Protein AF-Q9NSM7-F1 (afdb_monomer_lite)

InterPro domains:
  IPR013040 Coatomer, gamma subunit, appendage, Ig-like subdomain [PF08752] (18-119)
  IPR013041 Clathrin adaptor, appendage, Ig-like subdomain superfamily [SSF49348] (7-122)
  IPR017106 Coatomer gamma subunit [PTHR10261] (6-122)
  IPR037067 Coatomer, gamma subunit, appendage domain superfamily [G3DSA:2.60.40.1480] (6-128)

Sequence (133 aa):
TLVATKPEKLAPSRQDIFQEQLAAIPEFLNIGPLFKSSEPVQLTEAETEYFVRCIKHMFTNHIVFQFDCTNTLNDQLLEKVTVQMEPSDSYEVLSCIPAPSLPYNQPGICYTLVRLPDDDPTAGTNPQKGGDT

pLDDT: mean 87.09, std 17.93, range [40.47, 98.81]

Radius of gyration: 19.67 Å; chains: 1; bounding box: 65×30×64 Å

Structure (mmCIF, N/CA/C/O backbone):
data_AF-Q9NSM7-F1
#
_entry.id   AF-Q9NSM7-F1
#
loop_
_atom_site.group_PDB
_atom_site.id
_atom_site.type_symbol
_atom_site.label_atom_id
_atom_site.label_alt_id
_atom_site.label_comp_id
_atom_site.label_asym_id
_atom_site.label_entity_id
_atom_site.label_seq_id
_atom_site.pdbx_PDB_ins_code
_atom_site.Cartn_x
_atom_site.Cartn_y
_atom_site.Cartn_z
_atom_site.occupancy
_atom_site.B_iso_or_equiv
_atom_site.auth_seq_id
_atom_site.auth_comp_id
_atom_site.auth_asym_id
_atom_site.auth_atom_id
_atom_site.pdbx_PDB_model_num
ATOM 1 N N . THR A 1 1 ? 48.730 -0.645 28.493 1.00 43.47 1 THR A N 1
ATOM 2 C CA . THR A 1 1 ? 47.368 -1.205 28.572 1.00 43.47 1 THR A CA 1
ATOM 3 C C . THR A 1 1 ? 46.686 -0.993 27.242 1.00 43.47 1 THR A C 1
ATOM 5 O O . THR A 1 1 ? 46.457 0.150 26.877 1.00 43.47 1 THR A O 1
ATOM 8 N N . LEU A 1 2 ? 46.465 -2.062 26.474 1.00 46.19 2 LEU A N 1
ATOM 9 C CA . LEU A 1 2 ? 45.729 -1.997 25.211 1.00 46.19 2 LEU A CA 1
ATOM 10 C C . LEU A 1 2 ? 44.238 -1.962 25.555 1.00 46.19 2 LEU A C 1
ATOM 12 O O . LEU A 1 2 ? 43.713 -2.920 26.118 1.00 46.19 2 LEU A O 1
ATOM 16 N N . VAL A 1 3 ? 43.580 -0.834 25.296 1.00 45.97 3 VAL A N 1
ATOM 17 C CA . VAL A 1 3 ? 42.130 -0.710 25.458 1.00 45.97 3 VAL A CA 1
ATOM 18 C C . VAL A 1 3 ? 41.493 -1.387 24.249 1.00 45.97 3 VAL A C 1
ATOM 20 O O . VAL A 1 3 ? 41.541 -0.860 23.143 1.00 45.97 3 VAL A O 1
ATOM 23 N N . ALA A 1 4 ? 40.945 -2.584 24.454 1.00 51.19 4 ALA A N 1
ATOM 24 C CA . ALA A 1 4 ? 40.106 -3.245 23.468 1.00 51.19 4 ALA A CA 1
ATOM 25 C C . ALA A 1 4 ? 38.784 -2.473 23.360 1.00 51.19 4 ALA A C 1
ATOM 27 O O . ALA A 1 4 ? 37.987 -2.454 24.301 1.00 51.19 4 ALA A O 1
ATOM 28 N N . THR A 1 5 ? 38.555 -1.818 22.226 1.00 50.66 5 THR A N 1
ATOM 29 C CA . THR A 1 5 ? 37.244 -1.277 21.874 1.00 50.66 5 THR A CA 1
ATOM 30 C C . THR A 1 5 ? 36.301 -2.451 21.605 1.00 50.66 5 THR A C 1
ATOM 32 O O . THR A 1 5 ? 36.546 -3.286 20.736 1.00 50.66 5 THR A O 1
ATOM 35 N N . LYS A 1 6 ? 35.231 -2.565 22.403 1.00 46.56 6 LYS A N 1
ATOM 36 C CA . LYS A 1 6 ? 34.126 -3.489 22.113 1.00 46.56 6 LYS A CA 1
ATOM 37 C C . LYS A 1 6 ? 33.526 -3.122 20.747 1.00 46.56 6 LYS A C 1
ATOM 39 O O . LYS A 1 6 ? 33.375 -1.930 20.486 1.00 46.56 6 LYS A O 1
ATOM 44 N N . PRO A 1 7 ? 33.145 -4.096 19.904 1.00 53.47 7 PRO A N 1
ATOM 45 C CA . PRO A 1 7 ? 32.430 -3.790 18.676 1.00 53.47 7 PRO A CA 1
ATOM 46 C C . PRO A 1 7 ? 31.039 -3.253 19.037 1.00 53.47 7 PRO A C 1
ATOM 48 O O . PRO A 1 7 ? 30.207 -3.980 19.581 1.00 53.47 7 PRO A O 1
ATOM 51 N N . GLU A 1 8 ? 30.802 -1.965 18.784 1.00 58.88 8 GLU A N 1
ATOM 52 C CA . GLU A 1 8 ? 29.461 -1.384 18.815 1.00 58.88 8 GLU A CA 1
ATOM 53 C C . GLU A 1 8 ? 28.632 -2.027 17.702 1.00 58.88 8 GLU A C 1
ATOM 55 O O . GLU A 1 8 ? 28.973 -1.960 16.521 1.00 58.88 8 GLU A O 1
ATOM 60 N N . LYS A 1 9 ? 27.541 -2.693 18.085 1.00 61.31 9 LYS A N 1
ATOM 61 C CA . LYS A 1 9 ? 26.563 -3.228 17.140 1.00 61.31 9 LYS A CA 1
ATOM 62 C C . LYS A 1 9 ? 25.844 -2.036 16.504 1.00 61.31 9 LYS A C 1
ATOM 64 O O . LYS A 1 9 ? 24.969 -1.450 17.137 1.00 61.31 9 LYS A O 1
ATOM 69 N N . LEU A 1 10 ? 26.250 -1.656 15.293 1.00 80.31 10 LEU A N 1
ATOM 70 C CA . LEU A 1 10 ? 25.596 -0.599 14.520 1.00 80.31 10 LEU A CA 1
ATOM 71 C C . LEU A 1 10 ? 24.106 -0.938 14.367 1.00 80.31 10 LEU A C 1
ATOM 73 O O . LEU A 1 10 ? 23.754 -2.064 14.007 1.00 80.31 10 LEU A O 1
ATOM 77 N N . ALA A 1 11 ? 23.237 0.018 14.696 1.00 85.94 11 ALA A N 1
ATOM 78 C CA . ALA A 1 11 ? 21.802 -0.131 14.489 1.00 85.94 11 ALA A CA 1
ATOM 79 C C . ALA A 1 11 ? 21.507 -0.252 12.980 1.00 85.94 11 ALA A C 1
ATOM 81 O O . ALA A 1 11 ? 22.170 0.427 12.190 1.00 85.94 11 ALA A O 1
ATOM 82 N N . PRO A 1 12 ? 20.544 -1.100 12.571 1.00 88.88 12 PRO A N 1
ATOM 83 C CA . PRO A 1 12 ? 20.206 -1.268 11.162 1.00 88.88 12 PRO A CA 1
ATOM 84 C C . PRO A 1 12 ? 19.676 0.044 10.581 1.00 88.88 12 PRO A C 1
ATOM 86 O O . PRO A 1 12 ? 18.955 0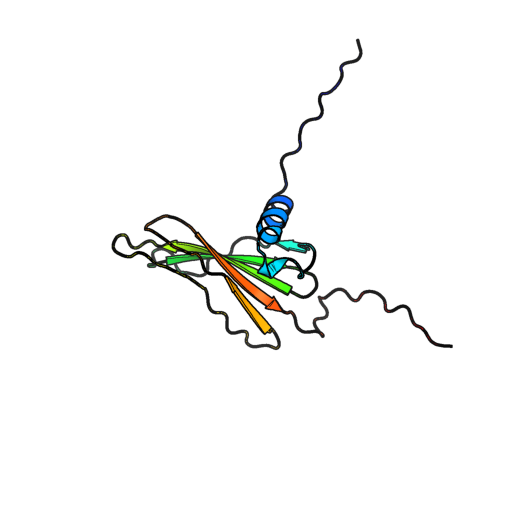.792 11.250 1.00 88.88 12 PRO A O 1
ATOM 89 N N . SER A 1 13 ? 20.031 0.331 9.330 1.00 94.56 13 SER A N 1
ATOM 90 C CA . SER A 1 13 ? 19.484 1.489 8.631 1.00 94.56 13 SER A CA 1
ATOM 91 C C . SER A 1 13 ? 18.004 1.270 8.306 1.00 94.56 13 SER A C 1
ATOM 93 O O . SER A 1 13 ? 17.504 0.145 8.272 1.00 94.56 13 SER A O 1
ATOM 95 N N . ARG A 1 14 ? 17.285 2.353 7.989 1.00 94.56 14 ARG A N 1
ATOM 96 C CA . ARG A 1 14 ? 15.896 2.263 7.507 1.00 94.56 14 ARG A CA 1
ATOM 97 C C . ARG A 1 14 ? 15.769 1.366 6.267 1.00 94.56 14 ARG A C 1
ATOM 99 O O . ARG A 1 14 ? 14.760 0.687 6.112 1.00 94.56 14 ARG A O 1
ATOM 106 N N . GLN A 1 15 ? 16.777 1.366 5.396 1.00 94.44 15 GLN A N 1
ATOM 107 C CA . GLN A 1 15 ? 16.781 0.534 4.196 1.00 94.44 15 GLN A CA 1
ATOM 108 C C . GLN A 1 15 ? 16.962 -0.950 4.532 1.00 94.44 15 GLN A C 1
ATOM 110 O O . GLN A 1 15 ? 16.257 -1.771 3.952 1.00 94.44 15 GLN A O 1
ATOM 115 N N . ASP A 1 16 ? 17.812 -1.283 5.509 1.00 95.44 16 ASP A N 1
ATOM 116 C CA . ASP A 1 16 ? 17.990 -2.667 5.978 1.00 95.44 16 ASP A CA 1
ATOM 117 C C . ASP A 1 16 ? 16.694 -3.214 6.586 1.00 95.44 16 ASP A C 1
ATOM 119 O O . ASP A 1 16 ? 16.285 -4.330 6.277 1.00 95.44 16 ASP A O 1
ATOM 123 N N . ILE A 1 17 ? 16.003 -2.392 7.386 1.00 97.06 17 ILE A N 1
ATOM 124 C CA . ILE A 1 17 ? 14.716 -2.754 7.997 1.00 97.06 17 ILE A CA 1
ATOM 125 C C . ILE A 1 17 ? 13.670 -3.060 6.917 1.00 97.06 17 ILE A C 1
ATOM 127 O O . ILE A 1 17 ? 13.000 -4.088 6.986 1.00 97.06 17 ILE A O 1
ATOM 131 N N . PHE A 1 18 ? 13.531 -2.203 5.900 1.00 98.00 18 PHE A N 1
ATOM 132 C CA . PHE A 1 18 ? 12.585 -2.462 4.811 1.00 98.00 18 PHE A CA 1
ATOM 133 C C . PHE A 1 18 ? 12.968 -3.681 3.978 1.00 98.00 18 PHE A C 1
ATOM 135 O O . PHE A 1 18 ? 12.093 -4.454 3.600 1.00 98.00 18 PHE A O 1
ATOM 142 N N . GLN A 1 19 ? 14.258 -3.870 3.695 1.00 96.94 19 GLN A N 1
ATOM 143 C CA . GLN A 1 19 ? 14.732 -5.045 2.972 1.00 96.94 19 GLN A CA 1
ATOM 144 C C . GLN A 1 19 ? 14.363 -6.334 3.716 1.00 96.94 19 GLN A C 1
ATOM 146 O O . GLN A 1 19 ? 13.889 -7.276 3.084 1.00 96.94 19 GLN A O 1
ATOM 151 N N . GLU A 1 20 ? 14.557 -6.377 5.035 1.00 96.81 20 GLU A N 1
ATOM 152 C CA . GLU A 1 20 ? 14.201 -7.529 5.868 1.00 96.81 20 GLU A CA 1
ATOM 153 C C . GLU A 1 20 ? 12.683 -7.771 5.883 1.00 96.81 20 GLU A C 1
ATOM 155 O O . GLU A 1 20 ? 12.235 -8.892 5.644 1.00 96.81 20 GLU A O 1
ATOM 160 N N . GLN A 1 21 ? 11.885 -6.718 6.086 1.00 97.44 21 GLN A N 1
ATOM 161 C CA . GLN A 1 21 ? 10.421 -6.808 6.114 1.00 97.44 21 GLN A CA 1
ATOM 162 C C . GLN A 1 21 ? 9.838 -7.299 4.785 1.00 97.44 21 GLN A C 1
ATOM 164 O O . GLN A 1 21 ? 9.006 -8.204 4.775 1.00 97.44 21 GLN A O 1
ATOM 169 N N . LEU A 1 22 ? 10.285 -6.733 3.661 1.00 98.00 22 LEU A N 1
ATOM 170 C CA . LEU A 1 22 ? 9.795 -7.108 2.333 1.00 98.00 22 LEU A CA 1
ATOM 171 C C . LEU A 1 22 ? 10.256 -8.515 1.934 1.00 98.00 22 LEU A C 1
ATOM 173 O O . LEU A 1 22 ? 9.497 -9.241 1.301 1.00 98.00 22 LEU A O 1
ATOM 177 N N . ALA A 1 23 ? 11.461 -8.935 2.337 1.00 96.50 23 ALA A N 1
ATOM 178 C CA . ALA A 1 23 ? 11.957 -10.288 2.074 1.00 96.50 23 ALA A CA 1
ATOM 179 C C . ALA A 1 23 ? 11.202 -11.378 2.857 1.00 96.50 23 ALA A C 1
ATOM 181 O O . ALA A 1 23 ? 11.243 -12.545 2.470 1.00 96.50 23 ALA A O 1
ATOM 182 N N . ALA A 1 24 ? 10.506 -11.018 3.941 1.00 96.88 24 ALA A N 1
ATOM 183 C CA . ALA A 1 24 ? 9.663 -11.943 4.697 1.00 96.88 24 ALA A CA 1
ATOM 184 C C . ALA A 1 24 ? 8.318 -12.247 4.005 1.00 96.88 24 ALA A C 1
ATOM 186 O O . ALA A 1 24 ? 7.591 -13.136 4.452 1.00 96.88 24 ALA A O 1
ATOM 187 N N . ILE A 1 25 ? 7.980 -11.526 2.931 1.00 96.88 25 ILE A N 1
ATOM 188 C CA . ILE A 1 25 ? 6.715 -11.662 2.208 1.00 96.88 25 ILE A CA 1
ATOM 189 C C . ILE A 1 25 ? 6.888 -12.661 1.048 1.00 96.88 25 ILE A C 1
ATOM 191 O O . ILE A 1 25 ? 7.680 -12.398 0.137 1.00 96.88 25 ILE A O 1
ATOM 195 N N . PRO A 1 26 ? 6.155 -13.795 1.033 1.00 96.56 26 PRO A N 1
ATOM 196 C CA . PRO A 1 26 ? 6.317 -14.844 0.021 1.00 96.56 26 PRO A CA 1
ATOM 197 C C . PRO A 1 26 ? 6.178 -14.359 -1.428 1.00 96.56 26 PRO A C 1
ATOM 199 O O . PRO A 1 26 ? 6.935 -14.777 -2.304 1.00 96.56 26 PRO A O 1
ATOM 202 N N . GLU A 1 27 ? 5.243 -13.447 -1.680 1.00 96.06 27 GLU A N 1
ATOM 203 C CA . GLU A 1 27 ? 4.960 -12.865 -2.990 1.00 96.06 27 GLU A CA 1
ATOM 204 C C . GLU A 1 27 ? 6.134 -12.037 -3.539 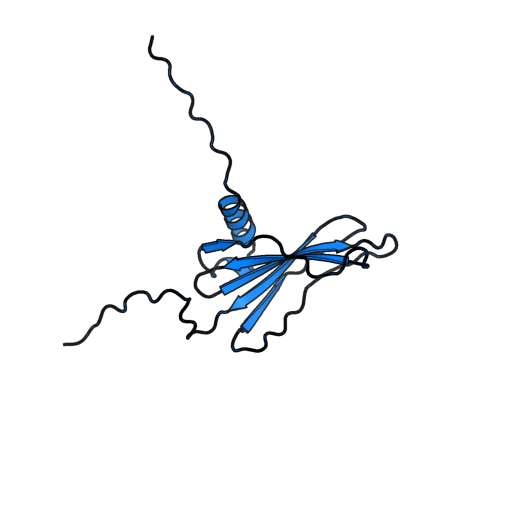1.00 96.06 27 GLU A C 1
ATOM 206 O O . GLU A 1 27 ? 6.199 -11.791 -4.743 1.00 96.06 27 GLU A O 1
ATOM 211 N N . PHE A 1 28 ? 7.075 -11.618 -2.683 1.00 96.81 28 PHE A N 1
ATOM 212 C CA . PHE A 1 28 ? 8.197 -10.745 -3.041 1.00 96.81 28 PHE A CA 1
ATOM 213 C C . PHE A 1 28 ? 9.542 -11.479 -3.128 1.00 96.81 28 PHE A C 1
ATOM 215 O O . PHE A 1 28 ? 10.555 -10.863 -3.444 1.00 96.81 28 PHE A O 1
ATOM 222 N N . LEU A 1 29 ? 9.594 -12.799 -2.925 1.00 92.19 29 LEU A N 1
ATOM 223 C CA . LEU A 1 29 ? 10.866 -13.540 -2.887 1.00 92.19 29 LEU A CA 1
ATOM 224 C C . LEU A 1 29 ? 11.697 -13.447 -4.183 1.00 92.19 29 LEU A C 1
ATOM 226 O O . LEU A 1 29 ? 12.919 -13.561 -4.137 1.00 92.19 29 LEU A O 1
ATOM 230 N N . ASN A 1 30 ? 11.054 -13.215 -5.333 1.00 91.81 30 ASN A N 1
ATOM 231 C CA . ASN A 1 30 ? 11.696 -13.258 -6.653 1.00 91.81 30 ASN A CA 1
ATOM 232 C C . ASN A 1 30 ? 11.826 -11.888 -7.343 1.00 91.81 30 ASN A C 1
ATOM 234 O O . ASN A 1 30 ? 12.114 -11.841 -8.538 1.00 91.81 30 ASN A O 1
ATOM 238 N N . ILE A 1 31 ? 11.621 -10.772 -6.631 1.00 95.06 31 ILE A N 1
ATOM 239 C CA . ILE A 1 31 ? 11.676 -9.425 -7.241 1.00 95.06 31 ILE A CA 1
ATOM 240 C C . ILE A 1 31 ? 13.055 -8.750 -7.136 1.00 95.06 31 ILE A C 1
ATOM 242 O O . ILE A 1 31 ? 13.248 -7.664 -7.683 1.00 95.06 31 ILE A O 1
ATOM 246 N N . GLY A 1 32 ? 14.027 -9.416 -6.499 1.00 94.56 32 GLY A N 1
ATOM 247 C CA . GLY A 1 32 ? 15.408 -8.947 -6.347 1.00 94.56 32 GLY A CA 1
ATOM 248 C C . GLY A 1 32 ? 15.648 -8.103 -5.086 1.00 94.56 32 GLY A C 1
ATOM 249 O O . GLY A 1 32 ? 14.776 -8.020 -4.221 1.00 94.56 32 GLY A O 1
ATOM 250 N N . PRO A 1 33 ? 16.843 -7.499 -4.938 1.00 96.31 33 PRO A N 1
ATOM 251 C CA . PRO A 1 33 ? 17.166 -6.654 -3.791 1.00 96.31 33 PRO A CA 1
ATOM 252 C C . PRO A 1 33 ? 16.481 -5.283 -3.878 1.00 96.31 33 PRO A C 1
ATOM 254 O O . PRO A 1 33 ? 16.341 -4.704 -4.957 1.00 96.31 33 PRO A O 1
ATOM 257 N N . LEU A 1 34 ? 16.111 -4.737 -2.719 1.00 97.50 34 LEU A N 1
ATOM 258 C CA . LEU A 1 34 ? 15.566 -3.392 -2.578 1.00 97.50 34 LEU A CA 1
ATOM 259 C C . LEU A 1 34 ? 16.629 -2.357 -2.963 1.00 97.50 34 LEU A C 1
ATOM 261 O O . LEU A 1 34 ? 17.661 -2.230 -2.302 1.00 97.50 34 LEU A O 1
ATOM 265 N N . PHE A 1 35 ? 16.349 -1.562 -3.995 1.00 95.88 35 PHE A N 1
ATOM 266 C CA . PHE A 1 35 ? 17.241 -0.492 -4.434 1.00 95.88 35 PHE A CA 1
ATOM 267 C C . PHE A 1 35 ? 17.107 0.751 -3.552 1.00 95.88 35 PHE A C 1
ATOM 269 O 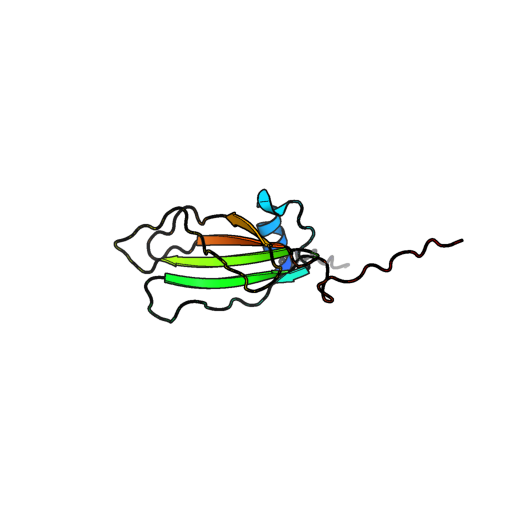O . PHE A 1 35 ? 18.105 1.290 -3.070 1.00 95.88 35 PHE A O 1
ATOM 276 N N . LYS A 1 36 ? 15.872 1.217 -3.333 1.00 96.25 36 LYS A N 1
ATOM 277 C CA . LYS A 1 36 ? 15.581 2.412 -2.529 1.00 96.25 36 LYS A CA 1
ATOM 278 C C . LYS A 1 36 ? 14.123 2.442 -2.081 1.00 96.25 36 LYS A C 1
ATOM 280 O O . LYS A 1 36 ? 13.242 2.006 -2.815 1.00 96.25 36 LYS A O 1
ATOM 285 N N . SER A 1 37 ? 13.873 3.059 -0.930 1.00 98.44 37 SER A N 1
ATOM 286 C CA . SER A 1 37 ? 12.527 3.420 -0.467 1.00 98.44 37 SER A CA 1
ATOM 287 C C . SER A 1 37 ? 12.336 4.939 -0.466 1.00 98.44 37 SER A C 1
ATOM 289 O O . SER A 1 37 ? 13.276 5.684 -0.177 1.00 98.44 37 SER A O 1
ATOM 291 N N . SER A 1 38 ? 11.132 5.413 -0.785 1.00 98.44 38 SER A N 1
ATOM 292 C CA . SER A 1 38 ? 10.779 6.834 -0.682 1.00 98.44 38 SER A CA 1
ATOM 293 C C . SER A 1 38 ? 10.488 7.267 0.761 1.00 98.44 38 SER A C 1
ATOM 295 O O . SER A 1 38 ? 10.320 6.445 1.665 1.00 98.44 38 SER A O 1
ATOM 297 N N . GLU A 1 39 ? 10.352 8.578 0.972 1.00 98.00 39 GLU A N 1
ATOM 298 C CA . GLU A 1 39 ? 9.607 9.074 2.131 1.00 98.00 39 GLU A CA 1
ATOM 299 C C . GLU A 1 39 ? 8.110 8.736 1.998 1.00 98.00 39 GLU A C 1
ATOM 301 O O . GLU A 1 39 ? 7.630 8.572 0.867 1.00 98.00 39 GLU A O 1
ATOM 306 N N . PRO A 1 40 ? 7.370 8.603 3.117 1.00 97.94 40 PRO A N 1
ATOM 307 C CA . PRO A 1 40 ? 5.933 8.371 3.078 1.00 97.94 40 PRO A CA 1
ATOM 308 C C . PRO A 1 40 ? 5.191 9.588 2.515 1.00 97.94 40 PRO A C 1
ATOM 310 O O . PRO A 1 40 ? 5.465 10.721 2.908 1.00 97.94 40 PRO A O 1
ATOM 313 N N . VAL A 1 41 ? 4.214 9.347 1.643 1.00 98.19 41 VAL A N 1
ATOM 314 C CA . VAL A 1 41 ? 3.307 10.370 1.104 1.00 98.19 41 VAL A CA 1
ATOM 315 C C . VAL A 1 41 ? 1.895 10.086 1.594 1.00 98.19 41 VAL A C 1
ATOM 317 O O . VAL A 1 41 ? 1.404 8.971 1.442 1.00 98.19 41 VAL A O 1
ATOM 320 N N . GLN A 1 42 ? 1.242 11.078 2.190 1.00 97.19 42 GLN A N 1
ATOM 321 C CA . GLN A 1 42 ? -0.149 10.962 2.621 1.00 97.19 42 GLN A CA 1
ATOM 322 C C . GLN A 1 42 ? -1.085 10.991 1.404 1.00 97.19 42 GLN A C 1
ATOM 324 O O . GLN A 1 42 ? -0.948 11.859 0.545 1.00 97.19 42 GLN A O 1
ATOM 329 N N . LEU A 1 43 ? -2.005 10.025 1.331 1.00 96.69 43 LEU A N 1
ATOM 330 C CA . LEU A 1 43 ? -2.939 9.860 0.212 1.00 96.69 43 LEU A CA 1
ATOM 331 C C . LEU A 1 43 ? -4.363 10.325 0.528 1.00 96.69 43 LEU A C 1
ATOM 333 O O . LEU A 1 43 ? -5.133 10.569 -0.394 1.00 96.69 43 LEU A O 1
ATOM 337 N N . THR A 1 44 ? -4.720 10.432 1.807 1.00 95.81 44 THR A N 1
ATOM 338 C CA . THR A 1 44 ? -6.037 10.905 2.251 1.00 95.81 44 THR A CA 1
ATOM 339 C C . THR A 1 44 ? -5.935 12.284 2.886 1.00 95.81 44 THR A C 1
ATOM 341 O O . THR A 1 44 ? -4.886 12.663 3.405 1.00 95.81 44 THR A O 1
ATOM 344 N N . GLU A 1 45 ? -7.010 13.065 2.856 1.00 92.56 45 GLU A N 1
ATOM 345 C CA . GLU A 1 45 ? -7.050 14.345 3.565 1.00 92.56 45 GLU A CA 1
ATOM 346 C C . GLU A 1 45 ? -7.008 14.131 5.086 1.00 92.56 45 GLU A C 1
ATOM 348 O O . GLU A 1 45 ? -7.362 13.062 5.600 1.00 92.56 45 GLU A O 1
ATOM 353 N N . ALA A 1 46 ? -6.544 15.147 5.818 1.00 79.94 46 ALA A N 1
ATOM 354 C CA . ALA A 1 46 ? -6.599 15.123 7.274 1.00 79.94 46 ALA A CA 1
ATOM 355 C C . ALA A 1 46 ? -8.063 15.004 7.736 1.00 79.94 46 ALA A C 1
ATOM 357 O O . ALA A 1 46 ? -8.941 15.618 7.142 1.00 79.94 46 ALA A O 1
ATOM 358 N N . GLU A 1 47 ? -8.305 14.228 8.797 1.00 77.38 47 GLU A N 1
ATOM 359 C CA . GLU A 1 47 ? -9.631 14.065 9.432 1.00 77.38 47 GLU A CA 1
ATOM 360 C C . GLU A 1 47 ? -10.677 13.269 8.625 1.00 77.38 47 GLU A C 1
ATOM 362 O O . GLU A 1 47 ? -11.852 13.256 8.983 1.00 77.38 47 GLU A O 1
ATOM 367 N N . THR A 1 48 ? -10.256 12.543 7.587 1.00 85.44 48 THR A N 1
ATOM 368 C CA . THR A 1 48 ? -11.102 11.540 6.915 1.00 85.44 48 THR A CA 1
ATOM 369 C C . THR A 1 48 ? -11.200 10.233 7.718 1.00 85.44 48 THR A C 1
ATOM 371 O O . THR A 1 48 ? -10.476 10.001 8.695 1.00 85.44 48 THR A O 1
ATOM 374 N N . GLU A 1 49 ? -12.106 9.350 7.301 1.00 90.75 49 GLU A N 1
ATOM 375 C CA . GLU A 1 49 ? -12.409 8.057 7.927 1.00 90.75 49 GLU A CA 1
ATOM 376 C C . GLU A 1 49 ? -11.200 7.108 7.973 1.00 90.75 49 GLU A C 1
ATOM 378 O O . GLU A 1 49 ? -11.105 6.225 8.833 1.00 90.75 49 GLU A O 1
ATOM 383 N N . TYR A 1 50 ? -10.249 7.299 7.056 1.00 94.38 50 TYR A N 1
ATOM 384 C CA . TYR A 1 50 ? -9.048 6.485 6.951 1.00 94.38 50 TYR A CA 1
ATOM 385 C C . TYR A 1 50 ? -7.819 7.363 6.765 1.00 94.38 50 TYR A C 1
ATOM 387 O O . TYR A 1 50 ? -7.764 8.240 5.904 1.00 94.38 50 TYR A O 1
ATOM 395 N N . PHE A 1 51 ? -6.774 7.067 7.525 1.00 96.06 51 PHE A N 1
ATOM 396 C CA . PHE A 1 51 ? -5.471 7.679 7.327 1.00 96.06 51 PHE A CA 1
ATOM 397 C C . PHE A 1 51 ? -4.584 6.724 6.533 1.00 96.06 51 PHE A C 1
ATOM 399 O O . PHE A 1 51 ? -4.258 5.642 7.023 1.00 96.06 51 PHE A O 1
ATOM 406 N N . VAL A 1 52 ? -4.206 7.109 5.310 1.00 97.81 52 VAL A N 1
ATOM 407 C CA . VAL A 1 52 ? -3.383 6.273 4.424 1.00 97.81 52 VAL A CA 1
ATOM 408 C C . VAL A 1 52 ? -2.123 7.019 4.012 1.00 97.81 52 VAL A C 1
ATOM 410 O O . VAL A 1 52 ? -2.186 8.122 3.462 1.00 97.81 52 VAL A O 1
ATOM 413 N N . ARG A 1 53 ? -0.962 6.398 4.234 1.00 98.12 53 ARG A N 1
ATOM 414 C CA . ARG A 1 53 ? 0.323 6.855 3.686 1.00 98.12 53 ARG A CA 1
ATOM 415 C C . ARG A 1 53 ? 0.927 5.783 2.801 1.00 98.12 53 ARG A C 1
ATOM 417 O O . ARG A 1 53 ? 0.892 4.611 3.151 1.00 98.12 53 ARG A O 1
ATOM 424 N N . CYS A 1 54 ? 1.538 6.198 1.703 1.00 98.62 54 CYS A N 1
ATOM 425 C CA . CYS A 1 54 ? 2.201 5.317 0.759 1.00 98.62 54 CYS A CA 1
ATOM 426 C C . CYS A 1 54 ? 3.720 5.491 0.805 1.00 98.62 54 CYS A C 1
ATOM 428 O O . CYS A 1 54 ? 4.224 6.614 0.761 1.00 98.62 54 CYS A O 1
ATOM 430 N N . ILE A 1 55 ? 4.452 4.380 0.813 1.00 98.81 55 ILE A N 1
ATOM 431 C CA . ILE A 1 55 ? 5.901 4.321 0.604 1.00 98.81 55 ILE A CA 1
ATOM 432 C C . ILE A 1 55 ? 6.153 3.519 -0.672 1.00 98.81 55 ILE A C 1
ATOM 434 O O . ILE A 1 55 ? 5.586 2.446 -0.863 1.00 98.81 55 ILE A O 1
ATOM 438 N N . LYS A 1 56 ? 6.999 4.047 -1.559 1.00 98.38 56 LYS A N 1
ATOM 439 C CA . LYS A 1 56 ? 7.407 3.357 -2.787 1.00 98.38 56 LYS A CA 1
ATOM 440 C C . LYS A 1 56 ? 8.742 2.668 -2.566 1.00 98.38 56 LYS A C 1
ATOM 442 O O . LYS A 1 56 ? 9.717 3.334 -2.211 1.00 98.38 56 LYS A O 1
ATOM 447 N N . HIS A 1 57 ? 8.789 1.370 -2.820 1.00 98.44 57 HIS A N 1
ATOM 448 C CA . HIS A 1 57 ? 9.986 0.545 -2.756 1.00 98.44 57 HIS A CA 1
ATOM 449 C C . HIS A 1 57 ? 10.390 0.147 -4.170 1.00 98.44 57 HIS A C 1
ATOM 451 O O . HIS A 1 57 ? 9.673 -0.587 -4.848 1.00 98.44 57 HIS A O 1
ATOM 457 N N . MET A 1 58 ? 11.527 0.664 -4.617 1.00 97.81 58 MET A N 1
ATOM 458 C CA . MET A 1 58 ? 12.039 0.436 -5.960 1.00 97.81 58 MET A CA 1
ATOM 459 C C . MET A 1 58 ? 12.913 -0.815 -5.977 1.00 97.81 58 MET A C 1
ATOM 461 O O . MET A 1 58 ? 13.855 -0.924 -5.190 1.00 97.81 58 MET A O 1
ATOM 465 N N . PHE A 1 59 ? 12.621 -1.716 -6.905 1.00 96.94 59 PHE A N 1
ATOM 466 C CA . PHE A 1 59 ? 13.442 -2.864 -7.282 1.00 96.94 59 PHE A CA 1
ATOM 467 C C . PHE A 1 59 ? 13.863 -2.711 -8.747 1.00 96.94 59 PHE A C 1
ATOM 469 O O . PHE A 1 59 ? 13.443 -1.773 -9.419 1.00 96.94 59 PHE A O 1
ATOM 476 N N . THR A 1 60 ? 14.685 -3.631 -9.257 1.00 93.81 60 THR A N 1
ATOM 477 C CA . THR A 1 60 ? 15.204 -3.555 -10.634 1.00 93.81 60 THR A CA 1
ATOM 478 C C . THR A 1 60 ? 14.092 -3.477 -11.683 1.00 93.81 60 THR A C 1
ATOM 480 O O . THR A 1 60 ? 14.145 -2.605 -12.537 1.00 93.81 60 THR A O 1
ATOM 483 N N . ASN A 1 61 ? 13.083 -4.353 -11.585 1.00 94.56 61 ASN A N 1
ATOM 484 C CA . ASN A 1 61 ? 11.983 -4.464 -12.559 1.00 94.56 61 ASN A CA 1
ATOM 485 C C . ASN A 1 61 ? 10.593 -4.327 -11.910 1.00 94.56 61 ASN A C 1
ATOM 487 O O . ASN A 1 61 ? 9.575 -4.614 -12.537 1.00 94.56 61 ASN A O 1
ATOM 491 N N . HIS A 1 62 ? 10.539 -3.955 -10.629 1.00 96.81 62 HIS A N 1
ATOM 492 C CA . HIS A 1 62 ? 9.297 -3.912 -9.863 1.00 96.81 62 HIS A CA 1
ATOM 493 C C . HIS A 1 62 ? 9.250 -2.697 -8.940 1.00 96.81 62 HIS A C 1
ATOM 495 O O . HIS A 1 62 ? 10.278 -2.183 -8.495 1.00 96.81 62 HIS A O 1
ATOM 501 N N . ILE A 1 63 ? 8.035 -2.291 -8.593 1.00 97.25 63 ILE A N 1
ATOM 502 C CA . ILE A 1 63 ? 7.749 -1.363 -7.506 1.00 97.25 63 ILE A CA 1
ATOM 503 C C . ILE A 1 63 ? 6.823 -2.074 -6.524 1.00 97.25 63 ILE A C 1
ATOM 505 O O . ILE A 1 63 ? 5.786 -2.603 -6.921 1.00 97.25 63 ILE A O 1
ATOM 509 N N . VAL A 1 64 ? 7.173 -2.054 -5.240 1.00 98.44 64 VAL A N 1
ATOM 510 C CA . VAL A 1 64 ? 6.224 -2.377 -4.171 1.00 98.44 64 VAL A CA 1
ATOM 511 C C . VAL A 1 64 ? 5.704 -1.073 -3.579 1.00 98.44 64 VAL A C 1
ATOM 513 O O . VAL A 1 64 ? 6.476 -0.247 -3.090 1.00 98.44 64 VAL A O 1
ATOM 516 N N . PHE A 1 65 ? 4.390 -0.888 -3.619 1.00 98.62 65 PHE A N 1
ATOM 517 C CA . PHE A 1 65 ? 3.697 0.179 -2.911 1.00 98.62 65 PHE A CA 1
ATOM 518 C C . PHE A 1 65 ? 3.249 -0.360 -1.557 1.00 98.62 65 PHE A C 1
ATOM 520 O O . PHE A 1 65 ? 2.401 -1.247 -1.496 1.00 98.62 65 PHE A O 1
ATOM 527 N N . GLN A 1 66 ? 3.850 0.146 -0.483 1.00 98.75 66 GLN A N 1
ATOM 528 C CA . GLN A 1 66 ? 3.423 -0.118 0.886 1.00 98.75 66 GLN A CA 1
ATOM 529 C C . GLN A 1 66 ? 2.427 0.953 1.309 1.00 98.75 66 GLN A C 1
ATOM 531 O O . GLN A 1 66 ? 2.730 2.141 1.198 1.00 98.75 66 GLN A O 1
ATOM 536 N N . PHE A 1 67 ? 1.291 0.541 1.860 1.00 98.75 67 PHE A N 1
ATOM 537 C CA . PHE A 1 67 ? 0.292 1.439 2.418 1.00 98.75 67 PHE A CA 1
ATOM 538 C C . PHE A 1 67 ? 0.172 1.214 3.920 1.00 98.75 67 PHE A C 1
ATOM 540 O O . PHE A 1 67 ? -0.308 0.169 4.358 1.00 98.75 67 PHE A O 1
ATOM 547 N N . ASP A 1 68 ? 0.591 2.211 4.696 1.00 98.31 68 ASP A N 1
ATOM 548 C CA . ASP A 1 68 ? 0.295 2.284 6.122 1.00 98.31 68 ASP A CA 1
ATOM 549 C C . ASP A 1 68 ? -1.129 2.828 6.265 1.00 98.31 68 ASP A C 1
ATOM 551 O O . ASP A 1 68 ? -1.381 4.000 5.963 1.00 98.31 68 ASP A O 1
ATOM 555 N N . CYS A 1 69 ? -2.050 1.980 6.708 1.00 98.12 69 CYS A N 1
ATOM 556 C CA . CYS A 1 69 ? -3.470 2.284 6.812 1.00 98.12 69 CYS A CA 1
ATOM 557 C C . CYS A 1 69 ? -3.906 2.305 8.279 1.00 98.12 69 CYS A C 1
ATOM 559 O O . CYS A 1 69 ? -3.663 1.345 9.010 1.00 98.12 69 CYS A O 1
ATOM 561 N N . THR A 1 70 ? -4.623 3.348 8.689 1.00 97.94 70 THR A N 1
ATOM 562 C CA . THR A 1 70 ? -5.273 3.427 10.003 1.00 97.94 70 THR A CA 1
ATOM 563 C C . THR A 1 70 ? -6.757 3.707 9.827 1.00 97.94 70 THR A C 1
ATOM 565 O O . THR A 1 70 ? -7.136 4.697 9.202 1.00 97.94 70 THR A O 1
ATOM 568 N N . ASN A 1 71 ? -7.592 2.854 10.417 1.00 97.38 71 ASN A N 1
ATOM 569 C CA . ASN A 1 71 ? -9.026 3.085 10.549 1.00 97.38 71 ASN A CA 1
ATOM 570 C C . ASN A 1 71 ? -9.301 4.065 11.704 1.00 97.38 71 ASN A C 1
ATOM 572 O O . ASN A 1 71 ? -8.922 3.781 12.844 1.00 97.38 71 ASN A O 1
ATOM 576 N N . THR A 1 72 ? -9.944 5.202 11.423 1.00 96.06 72 THR A N 1
ATOM 577 C CA . THR A 1 72 ? -10.267 6.234 12.428 1.00 96.06 72 THR A CA 1
ATOM 578 C C . THR A 1 72 ? -11.713 6.138 12.929 1.00 96.06 72 THR A C 1
ATOM 580 O O . THR A 1 72 ? -12.112 6.895 13.815 1.00 96.06 72 THR A O 1
ATOM 583 N N . LEU A 1 73 ? -12.486 5.170 12.429 1.00 95.69 73 LEU A N 1
ATOM 584 C CA . LEU A 1 73 ? -13.856 4.895 12.852 1.00 95.69 73 LEU A CA 1
ATOM 585 C C . LEU A 1 73 ? -13.864 3.861 13.985 1.00 95.69 73 LEU A C 1
ATOM 587 O O . LEU A 1 73 ? -13.291 2.777 13.867 1.00 95.69 73 LEU A O 1
ATOM 591 N N . ASN A 1 74 ? -14.498 4.201 15.108 1.00 96.12 74 ASN A N 1
ATOM 592 C CA . ASN A 1 74 ? -14.523 3.363 16.312 1.00 96.12 74 ASN A CA 1
ATOM 593 C C . ASN A 1 74 ? -15.650 2.320 16.334 1.00 96.12 74 ASN A C 1
ATOM 595 O O . ASN A 1 74 ? -15.656 1.442 17.196 1.00 96.12 74 ASN A O 1
ATOM 599 N N . ASP A 1 75 ? -16.582 2.414 15.394 1.00 96.50 75 ASP A N 1
ATOM 600 C CA . ASP A 1 75 ? -17.751 1.555 15.229 1.00 96.50 75 ASP A CA 1
ATOM 601 C C . ASP A 1 75 ? -17.606 0.569 14.058 1.00 96.50 75 ASP A C 1
ATOM 603 O O . ASP A 1 75 ? -18.510 -0.227 13.802 1.00 96.50 75 ASP A O 1
ATOM 607 N N . GLN A 1 76 ? -16.459 0.583 13.371 1.00 95.69 76 GLN A N 1
ATOM 608 C CA . GLN A 1 76 ? -16.166 -0.285 12.235 1.00 95.69 76 GLN A CA 1
ATOM 609 C C . GLN A 1 76 ? -14.870 -1.069 12.445 1.00 95.69 76 GLN A C 1
ATOM 611 O O . GLN A 1 76 ? -13.871 -0.552 12.943 1.00 95.69 76 GLN A O 1
ATOM 616 N N . LEU A 1 77 ? -14.881 -2.328 12.008 1.00 97.56 77 LEU A N 1
ATOM 617 C CA . LEU A 1 77 ? -13.694 -3.155 11.821 1.00 97.56 77 LEU A CA 1
ATOM 618 C C . LEU A 1 77 ? -13.504 -3.359 10.320 1.00 97.56 77 LEU A C 1
ATOM 620 O O . LEU A 1 77 ? -14.408 -3.873 9.663 1.00 97.56 77 LEU A O 1
ATOM 624 N N . LEU A 1 78 ? -12.340 -2.988 9.786 1.00 98.12 78 LEU A N 1
ATOM 625 C CA . LEU A 1 78 ? -12.010 -3.297 8.396 1.00 98.12 78 LEU A CA 1
ATOM 626 C C . LEU A 1 78 ? -11.237 -4.610 8.342 1.00 98.12 78 LEU A C 1
ATOM 628 O O . LEU A 1 78 ? -10.328 -4.827 9.141 1.00 98.12 78 LEU A O 1
ATOM 632 N N . GLU A 1 79 ? -11.561 -5.465 7.381 1.00 98.38 79 GLU A N 1
ATOM 633 C CA . GLU A 1 79 ? -10.875 -6.736 7.164 1.00 98.38 79 GLU A CA 1
ATOM 634 C C . GLU A 1 79 ? -10.456 -6.869 5.706 1.00 98.38 79 GLU A C 1
ATOM 636 O O . GLU A 1 79 ? -11.141 -6.384 4.805 1.00 98.38 79 GLU A O 1
ATOM 641 N N . LYS A 1 80 ? -9.333 -7.558 5.480 1.00 98.00 80 LYS A N 1
ATOM 642 C CA . LYS A 1 80 ? -8.776 -7.827 4.146 1.00 98.00 80 LYS A CA 1
ATOM 643 C C . LYS A 1 80 ? -8.624 -6.557 3.294 1.00 98.00 80 LYS A C 1
ATOM 645 O O . LYS A 1 80 ? -8.981 -6.539 2.119 1.00 98.00 80 LYS A O 1
ATOM 650 N N . VAL A 1 81 ? -8.098 -5.492 3.895 1.00 98.06 81 VAL A N 1
ATOM 651 C CA . VAL A 1 81 ? -8.001 -4.171 3.262 1.00 98.06 81 VAL A CA 1
ATOM 652 C C . VAL A 1 81 ? -6.884 -4.159 2.226 1.00 98.06 81 VAL A C 1
ATOM 654 O O . VAL A 1 81 ? -5.741 -4.478 2.543 1.00 98.06 81 VAL A O 1
ATOM 657 N N . THR A 1 82 ? -7.208 -3.744 1.005 1.00 98.06 82 THR A N 1
ATOM 658 C CA . THR A 1 82 ? -6.259 -3.514 -0.092 1.00 98.06 82 THR A CA 1
ATOM 659 C C . THR A 1 82 ? -6.461 -2.121 -0.669 1.00 98.06 82 THR A C 1
ATOM 661 O O . THR A 1 82 ? -7.588 -1.630 -0.695 1.00 98.06 82 THR A O 1
ATOM 664 N N . VAL A 1 83 ? -5.406 -1.523 -1.219 1.00 97.44 83 VAL A N 1
ATOM 665 C CA . VAL A 1 83 ? -5.515 -0.325 -2.061 1.00 97.44 83 VAL A CA 1
ATOM 666 C C . VAL A 1 83 ? -5.439 -0.760 -3.521 1.00 97.44 83 VAL A C 1
ATOM 668 O O . VAL A 1 83 ? -4.408 -1.251 -3.968 1.00 97.44 83 VAL A O 1
ATOM 671 N N . GLN A 1 84 ? -6.540 -0.620 -4.258 1.00 94.69 84 GLN A N 1
ATOM 672 C CA . GLN A 1 84 ? -6.564 -0.915 -5.690 1.00 94.69 84 GLN A CA 1
ATOM 673 C C . GLN A 1 84 ? -5.838 0.195 -6.457 1.00 94.69 84 GLN A C 1
ATOM 675 O O . GLN A 1 84 ? -6.076 1.379 -6.225 1.00 94.69 84 GLN A O 1
ATOM 680 N N . MET A 1 85 ? -4.956 -0.199 -7.372 1.00 94.56 85 MET A N 1
ATOM 681 C CA . MET A 1 85 ? -4.204 0.715 -8.226 1.00 94.56 85 MET A CA 1
ATOM 682 C C . MET A 1 85 ? -4.575 0.465 -9.684 1.00 94.56 85 MET A C 1
ATOM 684 O O . MET A 1 85 ? -4.543 -0.673 -10.143 1.00 94.56 85 MET A O 1
ATOM 688 N N . GLU A 1 86 ? -4.893 1.532 -10.409 1.00 92.81 86 GLU A N 1
ATOM 689 C CA . GLU A 1 86 ? -5.168 1.496 -11.847 1.00 92.81 86 GLU A CA 1
ATOM 690 C C . GLU A 1 86 ? -4.137 2.383 -12.556 1.00 92.81 86 GLU A C 1
ATOM 692 O O . GLU A 1 86 ? -4.306 3.603 -12.612 1.00 92.81 86 GLU A O 1
ATOM 697 N N . PRO A 1 87 ? -3.007 1.812 -13.011 1.00 87.12 87 PRO A N 1
ATOM 698 C CA . PRO A 1 87 ? -1.995 2.578 -13.724 1.00 87.12 87 PRO A CA 1
ATOM 699 C C . PRO A 1 87 ? -2.523 3.039 -15.089 1.00 87.12 87 PRO A C 1
ATOM 701 O O . PRO A 1 87 ? -3.222 2.301 -15.779 1.00 87.12 87 PRO A O 1
ATOM 704 N N . SER A 1 88 ? -2.163 4.260 -15.492 1.00 79.75 88 SER A N 1
ATOM 705 C CA . SER A 1 88 ? -2.508 4.813 -16.810 1.00 79.75 88 SER A CA 1
ATOM 706 C C . SER A 1 88 ? -1.639 4.276 -17.955 1.00 79.75 88 SER A C 1
ATOM 708 O O . SER A 1 88 ? -2.041 4.372 -19.113 1.00 79.75 88 SER A O 1
ATOM 710 N N . ASP A 1 89 ? -0.465 3.725 -17.632 1.00 74.50 89 ASP A N 1
ATOM 711 C CA . ASP A 1 89 ? 0.594 3.345 -18.577 1.00 74.50 89 ASP A CA 1
ATOM 712 C C . ASP A 1 89 ? 0.833 1.817 -18.563 1.00 74.50 89 ASP A C 1
ATOM 714 O O . ASP A 1 89 ? 0.134 1.070 -17.883 1.00 74.50 89 ASP A O 1
ATOM 718 N N . SER A 1 90 ? 1.865 1.335 -19.267 1.00 84.56 90 SER A N 1
ATOM 719 C CA . SER A 1 90 ? 2.278 -0.078 -19.410 1.00 84.56 90 SER A CA 1
ATOM 720 C C . SER A 1 90 ? 2.801 -0.764 -18.132 1.00 84.56 90 SER A C 1
ATOM 722 O O . SER A 1 90 ? 3.560 -1.729 -18.210 1.00 84.56 90 SER A O 1
ATOM 724 N N . TYR A 1 91 ? 2.428 -0.266 -16.955 1.00 90.88 91 TYR A N 1
ATOM 725 C CA . TYR A 1 91 ? 2.719 -0.900 -15.674 1.00 90.88 91 TYR A CA 1
ATOM 726 C C . TYR A 1 91 ? 1.691 -1.997 -15.414 1.00 90.88 91 TYR A C 1
ATOM 728 O O . TYR A 1 91 ? 0.494 -1.808 -15.624 1.00 90.88 91 TYR A O 1
ATOM 736 N N . GLU A 1 92 ? 2.146 -3.131 -14.897 1.00 93.81 92 GLU A N 1
ATOM 737 C CA . GLU A 1 92 ? 1.278 -4.281 -14.641 1.00 93.81 92 GLU A CA 1
ATOM 738 C C . GLU A 1 92 ? 1.159 -4.521 -13.135 1.00 93.81 92 GLU A C 1
ATOM 740 O O . GLU A 1 92 ? 2.158 -4.778 -12.462 1.00 93.81 92 GLU A O 1
ATOM 745 N N . VAL A 1 93 ? -0.057 -4.449 -12.586 1.00 95.81 93 VAL A N 1
ATOM 746 C CA . VAL A 1 93 ? -0.311 -4.855 -11.196 1.00 95.81 93 VAL A CA 1
ATOM 747 C C . VAL A 1 93 ? -0.276 -6.380 -11.125 1.00 95.81 93 VAL A C 1
ATOM 749 O O . VAL A 1 93 ? -1.113 -7.051 -11.723 1.00 95.81 93 VAL A O 1
ATOM 752 N N . LEU A 1 94 ? 0.689 -6.929 -10.387 1.00 95.50 94 LEU A N 1
ATOM 753 C CA . LEU A 1 94 ? 0.901 -8.374 -10.286 1.00 95.50 94 LEU A CA 1
ATOM 754 C C . LEU A 1 94 ? 0.174 -8.998 -9.091 1.00 95.50 94 LEU A C 1
ATOM 756 O O . LEU A 1 94 ? -0.324 -10.118 -9.186 1.00 95.50 94 LEU A O 1
ATOM 760 N N . SER A 1 95 ? 0.146 -8.309 -7.948 1.00 95.62 95 SER A N 1
ATOM 761 C CA . SER A 1 95 ? -0.495 -8.816 -6.732 1.00 95.62 95 SER A CA 1
ATOM 762 C C . SER A 1 95 ? -0.854 -7.705 -5.748 1.00 95.62 95 SER A C 1
ATOM 764 O O . SER A 1 95 ? -0.202 -6.659 -5.693 1.00 95.62 95 SER A O 1
ATOM 766 N N . CYS A 1 96 ? -1.876 -7.974 -4.932 1.00 97.31 96 CYS A N 1
ATOM 767 C CA . CYS A 1 96 ? -2.286 -7.137 -3.809 1.00 97.31 96 CYS A CA 1
ATOM 768 C C . CYS A 1 96 ? -2.291 -7.984 -2.535 1.00 97.31 96 CYS A C 1
ATOM 770 O O . CYS A 1 96 ? -2.964 -9.014 -2.475 1.00 97.31 96 CYS A O 1
ATOM 772 N N . ILE A 1 97 ? -1.559 -7.543 -1.516 1.00 98.19 97 ILE A N 1
ATOM 773 C CA . ILE A 1 97 ? -1.448 -8.228 -0.228 1.00 98.19 97 ILE A CA 1
ATOM 774 C C . ILE A 1 97 ? -2.254 -7.433 0.793 1.00 98.19 97 ILE A C 1
ATOM 776 O O . ILE A 1 97 ? -1.902 -6.280 1.065 1.00 98.19 97 ILE A O 1
ATOM 780 N N . PRO A 1 98 ? -3.334 -8.001 1.348 1.00 98.50 98 PRO A N 1
ATOM 781 C CA . PRO A 1 98 ? -4.218 -7.254 2.219 1.00 98.50 98 PRO A CA 1
ATOM 782 C C . PRO A 1 98 ? -3.636 -7.060 3.620 1.00 98.50 98 PRO A C 1
ATOM 784 O O . PRO A 1 98 ? -3.001 -7.960 4.169 1.00 98.50 98 PRO A O 1
ATOM 787 N N . ALA A 1 99 ? -3.982 -5.939 4.253 1.00 98.44 99 ALA A N 1
ATOM 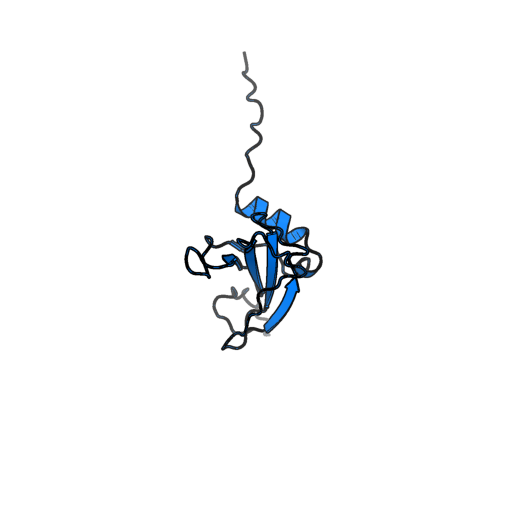788 C CA . ALA A 1 99 ? -3.942 -5.835 5.705 1.00 98.44 99 ALA A CA 1
ATOM 789 C C . ALA A 1 99 ? -5.069 -6.729 6.256 1.00 98.44 99 ALA A C 1
ATOM 791 O O . ALA A 1 99 ? -6.237 -6.499 5.917 1.00 98.44 99 ALA A O 1
ATOM 792 N N . PRO A 1 100 ? -4.777 -7.758 7.074 1.00 98.06 100 PRO A N 1
ATOM 793 C CA . PRO A 1 100 ? -5.798 -8.724 7.477 1.00 98.06 100 PRO A CA 1
ATOM 794 C C . PRO A 1 100 ? -6.951 -8.086 8.253 1.00 98.06 100 PRO A C 1
ATOM 796 O O . PRO A 1 100 ? -8.105 -8.447 8.034 1.00 98.06 100 PRO A O 1
ATOM 799 N N . SER A 1 101 ? -6.637 -7.127 9.127 1.00 98.19 101 SER A N 1
ATOM 800 C CA . SER A 1 101 ? -7.598 -6.441 9.984 1.00 98.19 101 SER A CA 1
ATOM 801 C C . SER A 1 101 ? -7.074 -5.060 10.391 1.00 98.19 101 SER A C 1
ATOM 803 O O . SER A 1 101 ? -5.901 -4.944 10.744 1.00 98.19 101 SER A O 1
ATOM 805 N N . LEU A 1 102 ? -7.935 -4.038 10.366 1.00 98.19 102 LEU A N 1
ATOM 806 C CA . LEU A 1 102 ? -7.667 -2.682 10.861 1.00 98.19 102 LEU A CA 1
ATOM 807 C C . LEU A 1 102 ? -8.728 -2.276 11.903 1.00 98.19 102 LEU A C 1
ATOM 809 O O . LEU A 1 102 ? -9.735 -1.637 11.565 1.00 98.19 102 LEU A O 1
ATOM 813 N N . PRO A 1 103 ? -8.535 -2.654 13.179 1.00 98.25 103 PRO A N 1
ATOM 814 C CA . PRO A 1 103 ? -9.321 -2.119 14.285 1.00 98.25 103 PRO A CA 1
ATOM 815 C C . PRO A 1 103 ? -9.139 -0.603 14.437 1.00 98.25 103 PRO A C 1
ATOM 817 O O . PRO A 1 103 ? -8.165 -0.023 13.952 1.00 98.25 103 PRO A O 1
ATOM 820 N N . TYR A 1 104 ? -10.051 0.030 15.173 1.00 97.62 104 TYR A N 1
ATOM 821 C CA . TYR A 1 104 ? -9.978 1.456 15.490 1.00 97.62 104 TYR A CA 1
ATOM 822 C C . TYR A 1 104 ? -8.606 1.868 16.038 1.00 97.62 104 TYR A C 1
ATOM 824 O O . TYR A 1 104 ? -8.134 1.315 17.035 1.00 97.62 104 TYR A O 1
ATOM 832 N N . ASN A 1 105 ? -7.988 2.864 15.397 1.00 96.25 105 ASN A N 1
ATOM 833 C CA . ASN A 1 105 ? -6.690 3.434 15.759 1.00 96.25 105 ASN A CA 1
ATOM 834 C C . ASN A 1 105 ? -5.533 2.421 15.853 1.00 96.25 105 ASN A C 1
ATOM 836 O O . ASN A 1 105 ? -4.518 2.706 16.491 1.00 96.25 105 ASN A O 1
ATOM 840 N N . GLN A 1 106 ? -5.651 1.260 15.204 1.00 97.88 106 GLN A N 1
ATOM 841 C CA . GLN A 1 106 ? -4.566 0.291 15.066 1.00 97.88 106 GLN A CA 1
ATOM 842 C C . GLN A 1 106 ? -4.064 0.298 13.618 1.00 97.88 106 GLN A C 1
ATOM 844 O O . GLN A 1 106 ? -4.784 -0.160 12.727 1.00 97.88 106 GLN A O 1
ATOM 849 N N . PRO A 1 107 ? -2.857 0.833 13.356 1.00 97.38 107 PRO A N 1
ATOM 850 C CA . PRO A 1 107 ? -2.286 0.823 12.019 1.00 97.38 107 PRO A CA 1
ATOM 851 C C . PRO A 1 107 ? -2.011 -0.602 11.540 1.00 97.38 107 PRO A C 1
ATOM 853 O O . PRO A 1 107 ? -1.536 -1.449 12.298 1.00 97.38 107 PRO A O 1
ATOM 856 N N . GLY A 1 108 ? -2.233 -0.840 10.256 1.00 98.31 108 GLY A N 1
ATOM 857 C CA . GLY A 1 108 ? -1.810 -2.049 9.566 1.00 98.31 108 GLY A CA 1
ATOM 858 C C . GLY A 1 108 ? -1.253 -1.715 8.194 1.00 98.31 108 GLY A C 1
ATOM 859 O O . GLY A 1 108 ? -1.291 -0.567 7.752 1.00 98.31 108 GLY A O 1
ATOM 860 N N . ILE A 1 109 ? -0.698 -2.729 7.539 1.00 98.56 109 ILE A N 1
ATOM 861 C CA . ILE A 1 109 ? 0.016 -2.551 6.281 1.00 98.56 109 ILE A CA 1
ATOM 862 C C . ILE A 1 109 ? -0.609 -3.442 5.219 1.00 98.56 109 ILE A C 1
ATOM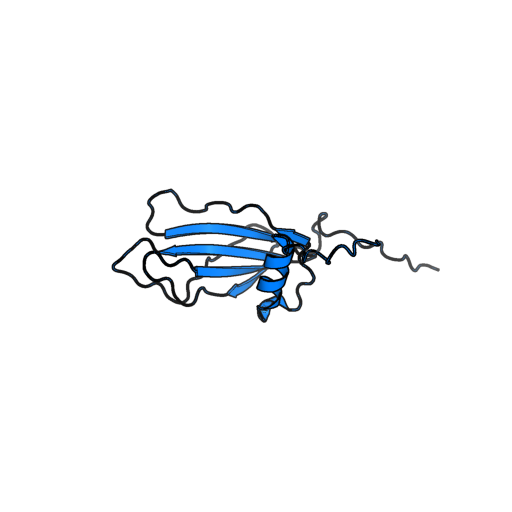 864 O O . ILE A 1 109 ? -0.826 -4.631 5.454 1.00 98.56 109 ILE A O 1
ATOM 868 N N . CYS A 1 110 ? -0.879 -2.864 4.055 1.00 98.62 110 CYS A N 1
ATOM 869 C CA . CYS A 1 110 ? -1.158 -3.614 2.837 1.00 98.62 110 CYS A CA 1
ATOM 870 C C . CYS A 1 110 ? -0.148 -3.240 1.749 1.00 98.62 110 CYS A C 1
ATOM 872 O O . CYS A 1 110 ? 0.509 -2.198 1.828 1.00 98.62 110 CYS A O 1
ATOM 874 N N . TYR A 1 111 ? -0.003 -4.101 0.744 1.00 98.75 111 TYR A N 1
ATOM 875 C CA . TYR A 1 111 ? 0.963 -3.908 -0.333 1.00 98.75 111 TYR A CA 1
ATOM 876 C C . TYR A 1 111 ? 0.335 -4.105 -1.708 1.00 98.75 111 TYR A C 1
ATOM 878 O O . TYR A 1 111 ? -0.576 -4.912 -1.873 1.00 98.75 111 TYR A O 1
ATOM 886 N N . THR A 1 112 ? 0.869 -3.411 -2.709 1.00 98.38 112 THR A N 1
ATOM 887 C CA . THR A 1 112 ? 0.616 -3.688 -4.130 1.00 98.38 112 THR A CA 1
ATOM 888 C C . THR A 1 112 ? 1.943 -3.839 -4.860 1.00 98.38 112 THR A C 1
ATOM 890 O O . THR A 1 112 ? 2.802 -2.960 -4.772 1.00 98.38 112 THR A O 1
ATOM 893 N N . LEU A 1 113 ? 2.122 -4.956 -5.565 1.00 97.81 113 LEU A N 1
ATOM 894 C CA . LEU A 1 113 ? 3.284 -5.216 -6.411 1.00 97.81 113 LEU A CA 1
ATOM 895 C C . LEU A 1 113 ? 2.967 -4.846 -7.853 1.00 97.81 113 LEU A C 1
ATOM 897 O O . LEU A 1 113 ? 1.988 -5.322 -8.427 1.00 97.81 113 LEU A O 1
ATOM 901 N N . VAL A 1 114 ? 3.844 -4.049 -8.445 1.00 96.75 114 VAL A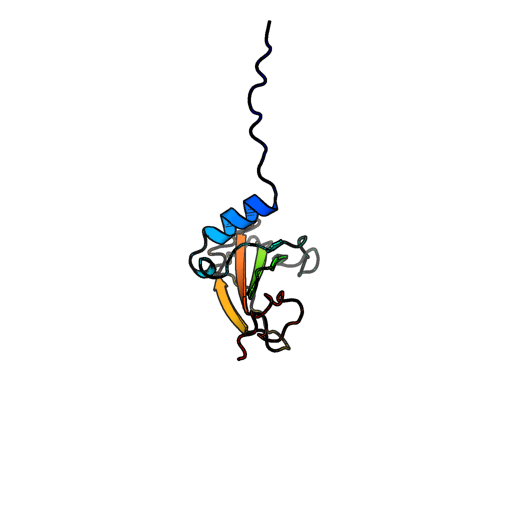 N 1
ATOM 902 C CA . VAL A 1 114 ? 3.723 -3.575 -9.819 1.00 96.75 114 VAL A CA 1
ATOM 903 C C . VAL A 1 114 ? 4.998 -3.903 -10.585 1.00 96.75 114 VAL A C 1
ATOM 905 O O . VAL A 1 114 ? 6.099 -3.692 -10.078 1.00 96.75 114 VAL A O 1
ATOM 908 N N . ARG A 1 115 ? 4.860 -4.416 -11.806 1.00 94.75 115 ARG A N 1
ATOM 909 C CA . ARG A 1 115 ? 5.959 -4.596 -12.758 1.00 94.75 115 ARG A CA 1
ATOM 910 C C . ARG A 1 115 ? 6.191 -3.307 -13.542 1.00 94.75 115 ARG A C 1
ATOM 912 O O . ARG A 1 115 ? 5.235 -2.686 -14.010 1.00 94.75 115 ARG A O 1
ATOM 919 N N . LEU A 1 116 ? 7.459 -2.927 -13.667 1.00 92.31 116 LEU A N 1
ATOM 920 C CA . LEU A 1 116 ? 7.902 -1.832 -14.530 1.00 92.31 116 LEU A CA 1
ATOM 921 C C . LEU A 1 116 ? 7.815 -2.252 -16.011 1.00 92.31 116 LEU A C 1
ATOM 923 O O . LEU A 1 116 ? 8.025 -3.428 -16.305 1.00 92.31 116 LEU A O 1
ATOM 927 N N . PRO A 1 117 ? 7.552 -1.326 -16.946 1.00 88.81 117 PRO A N 1
ATOM 928 C CA . PRO A 1 117 ? 7.648 -1.612 -18.377 1.00 88.81 117 PRO A CA 1
ATOM 929 C C . PRO A 1 117 ? 9.060 -2.072 -18.778 1.00 88.81 117 PRO A C 1
ATOM 931 O O . PRO A 1 117 ? 10.043 -1.531 -18.273 1.00 88.81 117 PRO A O 1
ATOM 934 N N . ASP A 1 118 ? 9.168 -3.004 -19.732 1.00 77.50 118 ASP A N 1
ATOM 935 C CA . ASP A 1 118 ? 10.465 -3.519 -20.218 1.00 77.50 118 ASP A CA 1
ATOM 936 C C . ASP A 1 118 ? 11.350 -2.426 -20.861 1.00 77.50 118 ASP A C 1
ATOM 938 O O . ASP A 1 118 ? 12.576 -2.528 -20.838 1.00 77.50 118 ASP A O 1
ATOM 942 N N . ASP A 1 119 ? 10.732 -1.363 -21.388 1.00 66.00 119 ASP A N 1
ATOM 943 C CA . ASP A 1 119 ? 11.395 -0.238 -22.065 1.00 66.00 119 ASP A CA 1
ATOM 944 C C . ASP A 1 119 ? 11.646 0.979 -21.149 1.00 66.00 119 ASP A C 1
ATOM 946 O O . ASP A 1 119 ? 11.929 2.073 -21.641 1.00 66.00 119 ASP A O 1
ATOM 950 N N . ASP A 1 120 ? 11.526 0.846 -19.822 1.00 60.72 120 ASP A N 1
ATOM 951 C CA . ASP A 1 120 ? 11.788 1.971 -18.917 1.00 60.72 120 ASP A CA 1
ATOM 952 C C . ASP A 1 120 ? 13.299 2.314 -18.898 1.00 60.72 120 ASP A C 1
ATOM 954 O O . ASP A 1 120 ? 14.104 1.527 -18.393 1.00 60.72 120 ASP A O 1
ATOM 958 N N . PRO A 1 121 ? 13.731 3.499 -19.383 1.00 55.12 121 PRO A N 1
ATOM 959 C CA . PRO A 1 121 ? 15.144 3.888 -19.420 1.00 55.12 121 PRO A CA 1
ATOM 960 C C . PRO A 1 121 ? 15.768 4.076 -18.026 1.00 55.12 121 PRO A C 1
ATOM 962 O O . PRO A 1 121 ? 16.976 4.302 -17.918 1.00 55.12 121 PRO A O 1
ATOM 965 N N . THR A 1 122 ? 14.973 4.012 -16.951 1.00 55.56 122 THR A N 1
ATOM 966 C CA . THR A 1 122 ? 15.462 4.008 -15.566 1.00 55.56 122 THR A CA 1
ATOM 967 C C . THR A 1 122 ? 15.774 2.608 -15.027 1.00 55.56 122 THR A C 1
ATOM 969 O O . THR A 1 122 ? 16.505 2.498 -14.036 1.00 55.56 122 THR A O 1
ATOM 972 N N . ALA A 1 123 ? 15.318 1.542 -15.697 1.00 56.41 123 ALA A N 1
ATOM 973 C CA . ALA A 1 123 ? 15.771 0.179 -15.450 1.00 56.41 123 ALA A CA 1
ATOM 974 C C . ALA A 1 123 ? 17.196 0.051 -16.008 1.00 56.41 123 ALA A C 1
ATOM 976 O O . ALA A 1 123 ? 17.414 -0.052 -17.211 1.00 56.41 123 ALA A O 1
ATOM 977 N N . GLY A 1 124 ? 18.195 0.168 -15.128 1.00 49.75 124 GLY A N 1
ATOM 978 C CA . GLY A 1 124 ? 19.605 0.243 -15.509 1.00 49.75 124 GLY A CA 1
ATOM 979 C C . GLY A 1 124 ? 19.997 -0.818 -16.540 1.00 49.75 124 GLY A C 1
ATOM 980 O O . GLY A 1 124 ? 20.037 -2.009 -16.237 1.00 49.75 124 GLY A O 1
ATOM 981 N N . THR A 1 125 ? 20.319 -0.376 -17.756 1.00 45.75 125 THR A N 1
ATOM 982 C CA . THR A 1 125 ? 20.832 -1.234 -18.822 1.00 45.75 125 THR A CA 1
ATOM 983 C C . THR A 1 125 ? 22.135 -1.877 -18.357 1.00 45.75 125 THR A C 1
ATOM 985 O O . THR A 1 125 ? 23.171 -1.215 -18.261 1.00 45.75 125 THR A O 1
ATOM 988 N N . ASN A 1 126 ? 22.099 -3.174 -18.061 1.00 50.12 126 ASN A N 1
ATOM 989 C CA . ASN A 1 126 ? 23.310 -3.972 -17.927 1.00 50.12 126 ASN A CA 1
ATOM 990 C C . ASN A 1 126 ? 23.977 -4.000 -19.316 1.00 50.12 126 ASN A C 1
ATOM 992 O O . ASN A 1 126 ? 23.280 -4.309 -20.285 1.00 50.12 126 ASN A O 1
ATOM 996 N N . PRO A 1 127 ? 25.268 -3.650 -19.478 1.00 46.03 127 PRO A N 1
ATOM 997 C CA . PRO A 1 127 ? 25.879 -3.605 -20.798 1.00 46.03 127 PRO A CA 1
ATOM 998 C C . PRO A 1 127 ? 25.839 -5.001 -21.413 1.00 46.03 127 PRO A C 1
ATOM 1000 O O . PRO A 1 127 ? 26.498 -5.937 -20.953 1.00 46.03 127 PRO A O 1
ATOM 1003 N N . GLN A 1 128 ? 25.025 -5.132 -22.456 1.00 45.88 128 GLN A N 1
ATOM 1004 C CA . GLN A 1 128 ? 24.934 -6.318 -23.281 1.00 45.88 128 GLN A CA 1
ATOM 1005 C C . GLN A 1 128 ? 26.336 -6.583 -23.825 1.00 45.88 128 GLN A C 1
ATOM 1007 O O . GLN A 1 128 ? 26.888 -5.791 -24.591 1.00 45.88 128 GLN A O 1
ATOM 1012 N N . LYS A 1 129 ? 26.953 -7.670 -23.357 1.00 47.72 129 LYS A N 1
ATOM 1013 C CA . LYS A 1 129 ? 28.221 -8.154 -23.886 1.00 47.72 129 LYS A CA 1
ATOM 1014 C C . LYS A 1 129 ? 27.955 -8.512 -25.345 1.00 47.72 129 LYS A C 1
ATOM 1016 O O . LYS A 1 129 ? 27.365 -9.553 -25.618 1.00 47.72 129 LYS A O 1
ATOM 1021 N N . GLY A 1 130 ? 28.320 -7.599 -26.244 1.00 40.47 130 GLY A N 1
ATOM 1022 C CA . GLY A 1 130 ? 28.224 -7.785 -27.682 1.00 40.47 130 GLY A CA 1
ATOM 1023 C C . GLY A 1 130 ? 28.948 -9.066 -28.064 1.00 40.47 130 GLY A C 1
ATOM 1024 O O . GLY A 1 130 ? 30.170 -9.155 -27.960 1.00 40.47 130 GLY A O 1
ATOM 1025 N N . GLY A 1 131 ? 28.169 -10.076 -28.432 1.00 49.25 131 GLY A N 1
ATOM 1026 C CA . GLY A 1 131 ? 28.625 -11.125 -29.314 1.00 49.25 131 GLY A CA 1
ATOM 1027 C C . GLY A 1 131 ? 28.337 -10.650 -30.723 1.00 49.25 131 GLY A C 1
ATOM 1028 O O . GLY A 1 131 ? 27.173 -10.520 -31.080 1.00 49.25 131 GLY A O 1
ATOM 1029 N N . ASP A 1 132 ? 29.388 -10.369 -31.481 1.00 44.31 132 ASP A N 1
ATOM 1030 C CA . ASP A 1 132 ? 29.368 -10.533 -32.925 1.00 44.31 132 ASP A CA 1
ATOM 1031 C C . ASP A 1 132 ? 30.805 -10.745 -33.413 1.00 44.31 132 ASP A C 1
ATOM 1033 O O . ASP A 1 132 ? 31.675 -9.915 -33.164 1.00 44.31 132 ASP A O 1
ATOM 1037 N N . THR A 1 133 ? 30.970 -11.891 -34.080 1.00 43.12 133 THR A N 1
ATOM 1038 C CA . THR A 1 133 ? 31.991 -12.308 -35.064 1.00 43.12 133 THR A CA 1
ATOM 1039 C C . THR A 1 133 ? 33.483 -12.190 -34.739 1.00 43.12 133 THR A C 1
ATOM 1041 O O . THR A 1 133 ? 34.029 -11.070 -34.669 1.00 43.12 133 THR A O 1
#

Organism: Homo sapiens (NCBI:txid9606)

Secondary structure (DSSP, 8-state):
---------PPPPHHHHHHHHHHTSGGGTTS----EEPPPEE-S-TTSSEEEEEEEEE-SSEEEEEEEEEE--SS--EEEE------SSS-EEEEEE-EEEE-BT--EEEEEEEEPPTT-TTS----------

Foldseek 3Di:
DDDDDDDDPDDDDPQRVVQVVQCVDPVRVPQDGFPDKDDWDWDDDPPDQKTWIWIWTDGLFKIKIKIWIAGQDQPDKDAFDWDDDDDPDPKAWDDKAGFGIHHHGRITMIIIMITHDPPPPVSDDDPDPDDDD